Protein AF-A0A815Y6H0-F1 (afdb_monomer_lite)

Sequence (136 aa):
MSALEIPSQSFEVSDVDEPGFACTIKMYQQNSPAIITMPLIRGMAYATFEFVSATPRISTIHSMLTVNGRVSGNMTGKRFEIALNNNQTWLLYAIDSDITLNFNENQFVGIEPVTNVLHLAKKQAEASASAVLDAQ

pLDDT: mean 87.88, std 8.72, range [56.81, 96.5]

Radius of gyration: 15.12 Å; chains: 1; bounding box: 32×30×42 Å

Foldseek 3Di:
DDFPQQPDFPKDKADQDVVRQKIKIWGDDPPDQWIWIWIDGPPDQWTKIFIDQTKDKDFDPFKFCDWVNHRWAKDKDAWIWTATPVRWIKIKGWDPHIFIWTDDTGMTIGPGGDGTMMIMGIQDPDPCSVVVVVPD

Secondary structure (DSSP, 8-state):
-EETT--S--EEEE---TTSSEEEEEEE-TT-S-EEEEEEETT-SSEEEEEEEE-EEEE-SSPEEEETTBSSEEEEESEEEEEETTS-EEEEEESSS-EEEEEETTEEEESS-EEEEEEEEEPPSSTTHHHHHH--

Structure (mmCIF, N/CA/C/O backbone):
data_AF-A0A815Y6H0-F1
#
_entry.id   AF-A0A815Y6H0-F1
#
loop_
_atom_site.group_PDB
_atom_site.id
_atom_site.type_symbol
_atom_site.label_atom_id
_atom_site.label_alt_id
_atom_site.label_comp_id
_atom_site.label_asym_id
_atom_site.label_entity_id
_atom_site.label_seq_id
_atom_site.pdbx_PDB_ins_code
_atom_site.Cartn_x
_atom_site.Cartn_y
_atom_site.Cartn_z
_atom_site.occupancy
_atom_site.B_iso_or_equiv
_atom_site.auth_seq_id
_atom_site.auth_comp_id
_atom_site.auth_asym_id
_atom_site.auth_atom_id
_atom_site.pdbx_PDB_model_num
ATOM 1 N N . MET A 1 1 ? -3.855 3.588 -5.455 1.00 78.06 1 MET A N 1
ATOM 2 C CA . MET A 1 1 ? -2.688 3.951 -4.624 1.00 78.06 1 MET A CA 1
ATOM 3 C C . MET A 1 1 ? -1.770 4.817 -5.476 1.00 78.06 1 MET A C 1
ATOM 5 O O . MET A 1 1 ? -1.808 4.655 -6.689 1.00 78.06 1 MET A O 1
ATOM 9 N N . SER A 1 2 ? -1.037 5.764 -4.895 1.00 86.19 2 SER A N 1
ATOM 10 C CA . SER A 1 2 ? -0.108 6.644 -5.624 1.00 86.19 2 SER A CA 1
ATOM 11 C C . SER A 1 2 ? 1.256 6.685 -4.929 1.00 86.19 2 SER A C 1
ATOM 13 O O . SER A 1 2 ? 1.406 6.099 -3.859 1.00 86.19 2 SER A O 1
ATOM 15 N N . ALA A 1 3 ? 2.219 7.406 -5.503 1.00 86.00 3 ALA A N 1
ATOM 16 C CA . ALA A 1 3 ? 3.452 7.797 -4.820 1.00 86.00 3 ALA A CA 1
ATOM 17 C C . ALA A 1 3 ? 3.560 9.323 -4.730 1.00 86.00 3 ALA A C 1
ATOM 19 O O . ALA A 1 3 ? 2.995 10.024 -5.572 1.00 86.00 3 ALA A O 1
ATOM 20 N N . LEU A 1 4 ? 4.253 9.842 -3.711 1.00 87.31 4 LEU A N 1
ATOM 21 C CA . LEU A 1 4 ? 4.478 11.290 -3.567 1.00 87.31 4 LEU A CA 1
ATOM 22 C C . LEU A 1 4 ? 5.272 11.862 -4.745 1.00 87.31 4 LEU A C 1
ATOM 24 O O . LEU A 1 4 ? 4.999 12.964 -5.213 1.00 87.31 4 LEU A O 1
ATOM 28 N N . GLU A 1 5 ? 6.221 11.081 -5.244 1.00 87.12 5 GLU A N 1
ATOM 29 C CA . GLU A 1 5 ? 7.124 11.422 -6.334 1.00 87.12 5 GLU A CA 1
ATOM 30 C C . GLU A 1 5 ? 6.494 11.222 -7.716 1.00 87.12 5 GLU A C 1
ATOM 32 O O . GLU A 1 5 ? 7.196 11.365 -8.706 1.00 87.12 5 GLU A O 1
ATOM 37 N N . ILE A 1 6 ? 5.208 10.857 -7.803 1.00 82.62 6 ILE A N 1
ATOM 38 C CA . ILE A 1 6 ? 4.475 10.702 -9.068 1.00 82.62 6 ILE A CA 1
ATOM 39 C C . ILE A 1 6 ? 3.155 11.500 -8.976 1.00 82.62 6 ILE A C 1
ATOM 41 O O . ILE A 1 6 ? 2.072 10.920 -8.861 1.00 82.62 6 ILE A O 1
ATOM 45 N N . PRO A 1 7 ? 3.214 12.849 -8.991 1.00 68.56 7 PRO A N 1
ATOM 46 C CA . PRO A 1 7 ? 2.036 13.713 -8.911 1.00 68.56 7 PRO A CA 1
ATOM 47 C C . PRO A 1 7 ? 1.273 13.818 -10.245 1.00 68.56 7 PRO A C 1
ATOM 49 O O . PRO A 1 7 ? 0.108 14.210 -10.254 1.00 68.56 7 PRO A O 1
ATOM 52 N N . SER A 1 8 ? 1.921 13.481 -11.369 1.00 61.91 8 SER A N 1
ATOM 53 C CA . SER A 1 8 ? 1.373 13.511 -12.732 1.00 61.91 8 SER A CA 1
ATOM 54 C C . SER A 1 8 ? 1.355 12.096 -13.314 1.00 61.91 8 SER A C 1
ATOM 56 O O . SER A 1 8 ? 2.361 11.391 -13.262 1.00 61.91 8 SER A O 1
ATOM 58 N N . GLN A 1 9 ? 0.207 11.677 -13.853 1.00 63.50 9 GLN A N 1
ATOM 59 C CA . GLN A 1 9 ? -0.073 10.306 -14.293 1.00 63.50 9 GLN A CA 1
ATOM 60 C C . GLN A 1 9 ? 0.568 9.995 -15.653 1.00 63.50 9 GLN A C 1
ATOM 62 O O . GLN A 1 9 ? -0.130 9.770 -16.639 1.00 63.50 9 GLN A O 1
ATOM 67 N N . SER A 1 10 ? 1.899 9.977 -15.730 1.00 76.44 10 SER A N 1
ATOM 68 C CA . SER A 1 10 ? 2.538 9.227 -16.814 1.00 76.44 10 SER A CA 1
ATOM 69 C C . SER A 1 10 ? 2.394 7.745 -16.481 1.00 76.44 10 SER A C 1
ATOM 71 O O . SER A 1 10 ? 2.998 7.250 -15.527 1.00 76.44 10 SER A O 1
ATOM 73 N N . PHE A 1 11 ? 1.522 7.063 -17.219 1.00 84.81 11 PHE A N 1
ATOM 74 C CA . PHE A 1 11 ? 1.328 5.626 -17.105 1.00 84.81 11 PHE A CA 1
ATOM 75 C C . PHE A 1 11 ? 1.461 4.969 -18.474 1.00 84.81 11 PHE A C 1
ATOM 77 O O . PHE A 1 11 ? 1.057 5.529 -19.493 1.00 84.81 11 PHE A O 1
ATOM 84 N N . GLU A 1 12 ? 2.013 3.766 -18.476 1.00 90.25 12 GLU A N 1
ATOM 85 C CA . GLU A 1 12 ? 2.041 2.873 -19.626 1.00 90.25 12 GLU A CA 1
ATOM 86 C C . GLU A 1 12 ? 1.297 1.584 -19.273 1.00 90.25 12 GLU A C 1
ATOM 88 O O . GLU A 1 12 ? 1.281 1.154 -18.116 1.00 90.25 12 GLU A O 1
ATOM 93 N N . VAL A 1 13 ? 0.641 0.997 -20.271 1.00 90.25 13 VAL A N 1
ATOM 94 C CA . VAL A 1 13 ? 0.004 -0.317 -20.158 1.00 90.25 13 VAL A CA 1
ATOM 95 C C . VAL A 1 13 ? 0.822 -1.284 -21.003 1.00 90.25 13 VAL A C 1
ATOM 97 O O . VAL A 1 13 ? 1.007 -1.048 -22.197 1.00 90.25 13 VAL A O 1
ATOM 100 N N . SER A 1 14 ? 1.309 -2.353 -20.384 1.00 89.06 14 SER A N 1
ATOM 101 C CA . SER A 1 14 ? 2.073 -3.428 -21.016 1.00 89.06 14 SER A CA 1
ATOM 102 C C . SER A 1 14 ? 1.425 -4.786 -20.742 1.00 89.06 14 SER A C 1
ATOM 104 O O . SER A 1 14 ? 0.449 -4.884 -19.994 1.00 89.06 14 SER A O 1
ATOM 106 N N . ASP A 1 15 ? 1.965 -5.833 -21.372 1.00 85.00 15 ASP A N 1
ATOM 107 C CA . ASP A 1 15 ? 1.668 -7.241 -21.062 1.00 85.00 15 ASP A CA 1
ATOM 108 C C . ASP A 1 15 ? 0.169 -7.568 -21.029 1.00 85.00 15 ASP A C 1
ATOM 110 O O . ASP A 1 15 ? -0.330 -8.257 -20.139 1.00 85.00 15 ASP A O 1
ATOM 114 N N . VAL A 1 16 ? -0.567 -7.019 -21.998 1.00 87.00 16 VAL A N 1
ATOM 115 C CA . VAL A 1 16 ? -1.987 -7.320 -22.174 1.00 87.00 16 VAL A CA 1
ATOM 116 C C . VAL A 1 16 ? -2.103 -8.727 -22.751 1.00 87.00 16 VAL A C 1
ATOM 118 O O . VAL A 1 16 ? -1.717 -8.958 -23.896 1.00 87.00 16 VAL A O 1
ATOM 121 N N . ASP A 1 17 ? -2.631 -9.653 -21.955 1.00 84.25 17 ASP A N 1
ATOM 122 C CA . ASP A 1 17 ? -2.901 -11.022 -22.396 1.00 84.25 17 ASP A CA 1
ATOM 123 C C . ASP A 1 17 ? -4.067 -11.057 -23.397 1.00 84.25 17 ASP A C 1
ATOM 125 O O . ASP A 1 17 ? -4.952 -10.198 -23.380 1.00 84.25 17 ASP A O 1
ATOM 129 N N . GLU A 1 18 ? -4.099 -12.062 -24.264 1.00 67.00 18 GLU A N 1
ATOM 130 C CA . GLU A 1 18 ? -5.025 -12.172 -25.393 1.00 67.00 18 GLU A CA 1
ATOM 131 C C . GLU A 1 18 ? -6.206 -13.089 -25.032 1.00 67.00 18 GLU A C 1
ATOM 133 O O . GLU A 1 18 ? -6.301 -14.207 -25.537 1.00 67.00 18 GLU A O 1
ATOM 138 N N . PRO A 1 19 ? -7.026 -12.720 -24.020 1.00 74.69 19 PRO A N 1
ATOM 139 C CA . PRO A 1 19 ? -8.385 -12.159 -24.215 1.00 74.69 19 PRO A CA 1
ATOM 140 C C . PRO A 1 19 ? -8.678 -10.888 -23.374 1.00 74.69 19 PRO A C 1
ATOM 142 O O . PRO A 1 19 ? -9.837 -10.542 -23.117 1.00 74.69 19 PRO A O 1
ATOM 145 N N . GLY A 1 20 ? -7.649 -10.197 -22.882 1.00 73.69 20 GLY A N 1
ATOM 146 C CA . GLY A 1 20 ? -7.769 -9.041 -21.985 1.00 73.69 20 GLY A CA 1
ATOM 147 C C . GLY A 1 20 ? -8.142 -9.432 -20.552 1.00 73.69 20 GLY A C 1
ATOM 148 O O . GLY A 1 20 ? -8.914 -8.731 -19.881 1.00 73.69 20 GLY A O 1
ATOM 149 N N . PHE A 1 21 ? -7.664 -10.595 -20.100 1.00 81.06 21 PHE A N 1
ATOM 150 C CA . PHE A 1 21 ? -7.858 -11.072 -18.727 1.00 81.06 21 PHE A CA 1
ATOM 151 C C . PHE A 1 21 ? -6.809 -10.542 -17.752 1.00 81.06 21 PHE A C 1
ATOM 153 O O . PHE A 1 21 ? -7.110 -10.438 -16.559 1.00 81.06 21 PHE A O 1
ATOM 160 N N . ALA A 1 22 ? -5.638 -10.168 -18.265 1.00 88.06 22 ALA A N 1
ATOM 161 C CA . ALA A 1 22 ? -4.557 -9.567 -17.509 1.00 88.06 22 ALA A CA 1
ATOM 162 C C . ALA A 1 22 ? -3.931 -8.400 -18.283 1.00 88.06 22 ALA A C 1
ATOM 164 O O . ALA A 1 22 ? -3.889 -8.416 -19.514 1.00 88.06 22 ALA A O 1
ATOM 165 N N . CYS A 1 23 ? -3.459 -7.393 -17.559 1.00 91.38 23 CYS A N 1
ATOM 166 C CA . CYS A 1 23 ? -2.550 -6.374 -18.069 1.00 91.38 23 CYS A CA 1
ATOM 167 C C . CYS A 1 23 ? -1.660 -5.859 -16.941 1.00 91.38 23 CYS A C 1
ATOM 169 O O . CYS A 1 23 ? -2.013 -5.962 -15.766 1.00 91.38 23 CYS A O 1
ATOM 171 N N . THR A 1 24 ? -0.536 -5.251 -17.295 1.00 93.56 24 THR A N 1
ATOM 172 C CA . THR A 1 24 ? 0.344 -4.584 -16.339 1.00 93.56 24 THR A CA 1
ATOM 173 C C . THR A 1 24 ? 0.272 -3.083 -16.562 1.00 93.56 24 THR A C 1
ATOM 175 O O . THR A 1 24 ? 0.434 -2.597 -17.679 1.00 93.56 24 THR A O 1
ATOM 178 N N . ILE A 1 25 ? 0.015 -2.328 -15.497 1.00 93.00 25 ILE A N 1
ATOM 179 C CA . ILE A 1 25 ? 0.089 -0.866 -15.514 1.00 93.00 25 ILE A CA 1
ATOM 180 C C . ILE A 1 25 ? 1.372 -0.449 -14.816 1.00 93.00 25 ILE A C 1
ATOM 182 O O . ILE A 1 25 ? 1.601 -0.827 -13.669 1.00 93.00 25 ILE A O 1
ATOM 186 N N . LYS A 1 26 ? 2.177 0.381 -15.473 1.00 92.56 26 LYS A N 1
ATOM 187 C CA . LYS A 1 26 ? 3.372 0.970 -14.876 1.00 92.56 26 LYS A CA 1
ATOM 188 C C . LYS A 1 26 ? 3.243 2.483 -14.818 1.00 92.56 26 LYS A C 1
ATOM 190 O O . LYS A 1 26 ? 2.971 3.139 -15.818 1.00 92.56 26 LYS A O 1
ATOM 195 N N . MET A 1 27 ? 3.423 3.033 -13.624 1.00 91.94 27 MET A N 1
ATOM 196 C CA . MET A 1 27 ? 3.382 4.463 -13.335 1.00 91.94 27 MET A CA 1
ATOM 197 C C . MET A 1 27 ? 4.792 4.934 -12.995 1.00 91.94 27 MET A C 1
ATOM 199 O O . MET A 1 27 ? 5.483 4.295 -12.200 1.00 91.94 27 MET A O 1
ATOM 203 N N . TYR A 1 28 ? 5.225 6.039 -13.595 1.00 90.88 28 TYR A N 1
ATOM 204 C CA . TYR A 1 28 ? 6.571 6.583 -13.409 1.00 90.88 28 TYR A CA 1
ATOM 205 C C . TYR A 1 28 ? 6.590 8.092 -13.671 1.00 90.88 28 TYR A C 1
ATOM 207 O O . TYR A 1 28 ? 5.640 8.657 -14.208 1.00 90.88 28 TYR A O 1
ATOM 215 N N . GLN A 1 29 ? 7.691 8.760 -13.327 1.00 86.88 29 GLN A N 1
ATOM 216 C CA . GLN A 1 29 ? 7.943 10.148 -13.717 1.00 86.88 29 GLN A CA 1
ATOM 217 C C . GLN A 1 29 ? 9.349 10.266 -14.314 1.00 86.88 29 GLN A C 1
ATOM 219 O O . GLN A 1 29 ? 10.300 9.753 -13.740 1.00 86.88 29 GLN A O 1
ATOM 224 N N . GLN A 1 30 ? 9.502 10.971 -15.445 1.00 80.69 30 GLN A N 1
ATOM 225 C CA . GLN A 1 30 ? 10.769 11.029 -16.207 1.00 80.69 30 GLN A CA 1
ATOM 226 C C . GLN A 1 30 ? 12.000 11.473 -15.392 1.00 80.69 30 GLN A C 1
ATOM 228 O O . GLN A 1 30 ? 13.113 11.086 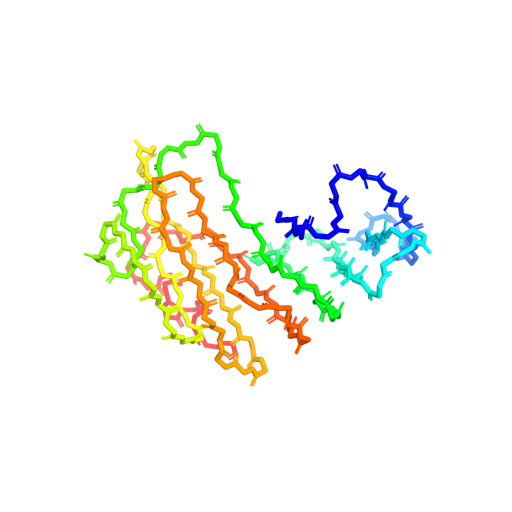-15.727 1.00 80.69 30 GLN A O 1
ATOM 233 N N . ASN A 1 31 ? 11.806 12.251 -14.323 1.00 84.19 31 ASN A N 1
ATOM 234 C CA . ASN A 1 31 ? 12.882 12.779 -13.475 1.00 84.19 31 ASN A CA 1
ATOM 235 C C . ASN A 1 31 ? 12.878 12.183 -12.058 1.00 84.19 31 ASN A C 1
ATOM 237 O O . ASN A 1 31 ? 13.409 12.797 -11.135 1.00 84.19 31 ASN A O 1
ATOM 241 N N . SER A 1 32 ? 12.241 11.029 -11.866 1.00 86.94 32 SER A N 1
ATOM 242 C CA . SER A 1 32 ? 12.165 10.350 -10.576 1.00 86.94 32 SER A CA 1
ATOM 243 C C . SER A 1 32 ? 12.571 8.885 -10.727 1.00 86.94 32 SER A C 1
ATOM 245 O O . SER A 1 32 ? 12.157 8.246 -11.695 1.00 86.94 32 SER A O 1
ATOM 247 N N . PRO A 1 33 ? 13.339 8.316 -9.780 1.00 89.50 33 PRO A N 1
ATOM 248 C CA . PRO A 1 33 ? 13.567 6.874 -9.735 1.00 89.50 33 PRO A CA 1
ATOM 249 C C . PRO A 1 33 ? 12.311 6.097 -9.305 1.00 89.50 33 PRO A C 1
ATOM 251 O O . PRO A 1 33 ? 12.307 4.872 -9.379 1.00 89.50 33 PRO A O 1
ATOM 254 N N . ALA A 1 34 ? 11.263 6.796 -8.851 1.00 92.12 34 ALA A N 1
ATOM 255 C CA . ALA A 1 34 ? 10.025 6.203 -8.378 1.00 92.12 34 ALA A CA 1
ATOM 256 C C . ALA A 1 34 ? 9.257 5.513 -9.511 1.00 92.12 34 ALA A C 1
ATOM 258 O O . ALA A 1 34 ? 8.843 6.149 -10.487 1.00 92.12 34 ALA A O 1
ATOM 259 N N . ILE A 1 35 ? 9.018 4.216 -9.339 1.00 92.94 35 ILE A N 1
ATOM 260 C CA . ILE A 1 35 ? 8.196 3.401 -10.233 1.00 92.94 35 ILE A CA 1
ATOM 261 C C . ILE A 1 35 ? 7.167 2.648 -9.392 1.00 92.94 35 ILE A C 1
ATOM 263 O O . ILE A 1 35 ? 7.475 2.166 -8.300 1.00 92.94 35 ILE A O 1
ATOM 267 N N . ILE A 1 36 ? 5.945 2.542 -9.914 1.00 94.44 36 ILE A N 1
ATOM 268 C CA . ILE A 1 36 ? 4.919 1.639 -9.392 1.00 94.44 36 ILE A CA 1
ATOM 269 C C . ILE A 1 36 ? 4.463 0.727 -10.524 1.00 94.44 36 ILE A C 1
ATOM 271 O O . ILE A 1 36 ? 3.964 1.218 -11.538 1.00 94.44 36 ILE A O 1
ATOM 275 N N . THR A 1 37 ? 4.569 -0.580 -10.324 1.00 95.12 37 THR A N 1
ATOM 276 C CA . THR A 1 37 ? 4.017 -1.590 -11.232 1.00 95.12 37 THR A CA 1
ATOM 277 C C . THR A 1 37 ? 2.781 -2.217 -10.596 1.00 95.12 37 THR A C 1
ATOM 279 O O . THR A 1 37 ? 2.771 -2.540 -9.413 1.00 95.12 37 THR A O 1
ATOM 282 N N . MET A 1 38 ? 1.706 -2.360 -11.363 1.00 94.38 38 MET A N 1
ATOM 283 C CA . MET A 1 38 ? 0.438 -2.919 -10.908 1.00 94.38 38 MET A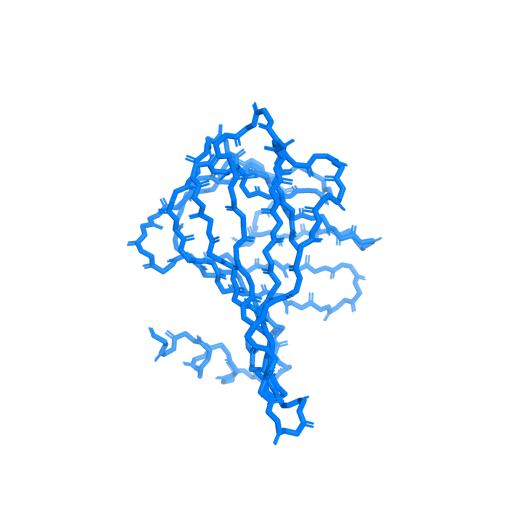 CA 1
ATOM 284 C C . MET A 1 38 ? -0.044 -3.958 -11.925 1.00 94.38 38 MET A C 1
ATOM 286 O O . MET A 1 38 ? -0.585 -3.572 -12.967 1.00 94.38 38 MET A O 1
ATOM 290 N N . PRO A 1 39 ? 0.121 -5.262 -11.647 1.00 93.25 39 PRO A N 1
ATOM 291 C CA . PRO A 1 39 ? -0.546 -6.291 -12.428 1.00 93.25 39 PRO A CA 1
ATOM 292 C C . PRO A 1 39 ? -2.046 -6.247 -12.116 1.00 93.25 39 PRO A C 1
ATOM 294 O O . PRO A 1 39 ? -2.451 -6.287 -10.957 1.00 93.25 39 PRO A O 1
ATOM 297 N N . LEU A 1 40 ? -2.886 -6.154 -13.141 1.00 91.31 40 LEU A N 1
ATOM 298 C CA . LEU A 1 40 ? -4.340 -6.210 -13.038 1.00 91.31 40 LEU A CA 1
ATOM 299 C C . LEU A 1 40 ? -4.836 -7.495 -13.678 1.00 91.31 40 LEU A C 1
ATOM 301 O O . LEU A 1 40 ? -4.636 -7.717 -14.868 1.00 91.31 40 LEU A O 1
ATOM 305 N N . ILE A 1 41 ? -5.523 -8.321 -12.892 1.00 91.19 41 ILE A N 1
ATOM 306 C CA . ILE A 1 41 ? -6.062 -9.607 -13.335 1.00 91.19 41 ILE A CA 1
ATOM 307 C C . ILE A 1 41 ? -7.536 -9.675 -12.941 1.00 91.19 41 ILE A C 1
ATOM 309 O O . ILE A 1 41 ? -7.917 -9.306 -11.824 1.00 91.19 41 ILE A O 1
ATOM 313 N N . ARG A 1 42 ? -8.398 -10.152 -13.846 1.00 85.94 42 ARG A N 1
ATOM 314 C CA . ARG A 1 42 ? -9.822 -10.328 -13.520 1.00 85.94 42 ARG A CA 1
ATOM 315 C C . ARG A 1 42 ? -9.996 -11.319 -12.366 1.00 85.94 42 ARG A C 1
ATOM 317 O O . ARG A 1 42 ? -9.491 -12.433 -12.417 1.00 85.94 42 ARG A O 1
ATOM 324 N N . GLY A 1 43 ? -10.770 -10.920 -11.356 1.00 86.88 43 GLY A N 1
ATOM 325 C CA . GLY A 1 43 ? -11.081 -11.756 -10.190 1.00 86.88 43 GLY A CA 1
ATOM 326 C C . GLY A 1 43 ? -10.062 -11.688 -9.049 1.00 86.88 43 GLY A C 1
ATOM 327 O O . GLY A 1 43 ? -10.180 -12.466 -8.107 1.00 86.88 43 GLY A O 1
ATOM 328 N N . MET A 1 44 ? -9.087 -10.773 -9.097 1.00 88.06 44 MET A N 1
ATOM 329 C CA . MET A 1 44 ? -8.114 -10.618 -8.013 1.00 88.06 44 MET A CA 1
ATOM 330 C C . MET A 1 44 ? -8.785 -10.253 -6.677 1.00 88.06 44 MET A C 1
ATOM 332 O O . MET A 1 44 ? -9.635 -9.363 -6.611 1.00 88.06 44 MET A O 1
ATOM 336 N N . ALA A 1 45 ? -8.387 -10.937 -5.603 1.00 88.31 45 ALA A N 1
ATOM 337 C CA . ALA A 1 45 ? -8.865 -10.654 -4.247 1.00 88.31 45 ALA A CA 1
ATOM 338 C C . ALA A 1 45 ? -8.167 -9.434 -3.613 1.00 88.31 45 ALA A C 1
ATOM 340 O O . ALA A 1 45 ? -8.730 -8.777 -2.736 1.00 88.31 45 ALA A O 1
ATOM 341 N N . TYR A 1 46 ? -6.967 -9.110 -4.099 1.00 91.00 46 TYR A N 1
ATOM 342 C CA . TYR A 1 46 ? -6.138 -7.984 -3.673 1.00 91.00 46 TYR A CA 1
ATOM 343 C C . TYR A 1 46 ? -5.753 -7.176 -4.896 1.00 91.00 46 TYR A C 1
ATOM 345 O O . TYR A 1 46 ? -5.526 -7.762 -5.946 1.00 91.00 46 TYR A O 1
ATOM 353 N N . ALA A 1 47 ? -5.617 -5.864 -4.740 1.00 92.62 47 ALA A N 1
ATOM 354 C CA . ALA A 1 47 ? -4.849 -5.032 -5.651 1.00 92.62 47 ALA A CA 1
ATOM 355 C C . ALA A 1 47 ? -3.364 -5.101 -5.258 1.00 92.62 47 ALA A C 1
ATOM 357 O O . ALA A 1 47 ? -3.032 -4.798 -4.110 1.00 92.62 47 ALA A O 1
ATOM 358 N N . THR A 1 48 ? -2.493 -5.484 -6.191 1.00 94.75 48 THR A N 1
ATOM 359 C CA . THR A 1 48 ? -1.042 -5.597 -5.974 1.00 94.75 48 THR A CA 1
ATOM 360 C C . THR A 1 48 ? -0.330 -4.378 -6.546 1.00 94.75 48 THR A C 1
ATOM 362 O O . THR A 1 48 ? -0.587 -3.986 -7.680 1.00 94.75 48 THR A O 1
ATOM 365 N N . PHE A 1 49 ? 0.568 -3.781 -5.767 1.00 95.12 49 PHE A N 1
ATOM 366 C CA . PHE A 1 49 ? 1.372 -2.630 -6.162 1.00 95.12 49 PHE A CA 1
ATOM 367 C C . PHE A 1 49 ? 2.834 -2.892 -5.816 1.00 95.12 49 PHE A C 1
ATOM 369 O O . PHE A 1 49 ? 3.187 -3.000 -4.647 1.00 95.12 49 PHE A O 1
ATOM 376 N N . GLU A 1 50 ? 3.694 -2.959 -6.817 1.00 96.19 50 GLU A N 1
ATOM 377 C CA . GLU A 1 50 ? 5.132 -3.126 -6.649 1.00 96.19 50 GLU A CA 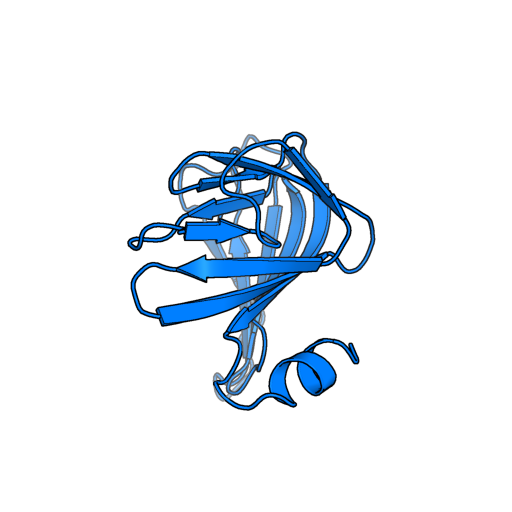1
ATOM 378 C C . GLU A 1 50 ? 5.787 -1.747 -6.702 1.00 96.19 50 GLU A C 1
ATOM 380 O O . GLU A 1 50 ? 5.774 -1.085 -7.740 1.00 96.19 50 GLU A O 1
ATOM 385 N N . PHE A 1 51 ? 6.321 -1.288 -5.573 1.00 95.00 51 PHE A N 1
ATOM 386 C CA . PHE A 1 51 ? 7.014 -0.008 -5.472 1.00 95.00 51 PHE A CA 1
ATOM 387 C C . PHE A 1 51 ? 8.513 -0.207 -5.671 1.00 95.00 51 PHE A C 1
ATOM 389 O O . PHE A 1 51 ? 9.097 -1.143 -5.126 1.00 95.00 51 PHE A O 1
ATOM 396 N N . VAL A 1 52 ? 9.145 0.718 -6.392 1.00 96.00 52 VAL A N 1
ATOM 397 C CA . VAL A 1 52 ? 10.602 0.843 -6.494 1.00 96.00 52 VAL A CA 1
ATOM 398 C C . VAL A 1 52 ? 10.974 2.291 -6.216 1.00 96.00 52 VAL A C 1
ATOM 400 O O . VAL A 1 52 ? 10.555 3.181 -6.955 1.00 96.00 52 VAL A O 1
ATOM 403 N N . SER A 1 53 ? 11.746 2.524 -5.149 1.00 94.88 53 SER A N 1
ATOM 404 C CA . SER A 1 53 ? 12.218 3.857 -4.736 1.00 94.88 53 SER A CA 1
ATOM 405 C C . SER A 1 53 ? 11.112 4.922 -4.693 1.00 94.88 53 SER A C 1
ATOM 407 O O . SER A 1 53 ? 11.317 6.057 -5.122 1.00 94.88 53 SER A O 1
ATOM 409 N N . ALA A 1 54 ? 9.934 4.553 -4.189 1.00 93.81 54 ALA A N 1
ATOM 410 C CA . ALA A 1 54 ? 8.731 5.378 -4.252 1.00 93.81 54 ALA A CA 1
ATOM 411 C C . ALA A 1 54 ? 8.031 5.440 -2.889 1.00 93.81 54 ALA A C 1
ATOM 413 O O . ALA A 1 54 ? 7.923 4.426 -2.201 1.00 93.81 54 ALA A O 1
ATOM 414 N N . THR A 1 55 ? 7.543 6.613 -2.485 1.00 94.56 55 THR A N 1
ATOM 415 C CA . THR A 1 55 ? 6.882 6.798 -1.185 1.00 94.56 55 THR A CA 1
ATOM 416 C C . THR A 1 55 ? 5.385 6.515 -1.311 1.00 94.56 55 THR A C 1
ATOM 418 O O . THR A 1 55 ? 4.673 7.318 -1.926 1.00 94.56 55 THR A O 1
ATOM 421 N N . PRO A 1 56 ? 4.861 5.411 -0.743 1.00 93.50 56 PRO A N 1
ATOM 422 C CA . PRO A 1 56 ? 3.484 4.994 -0.966 1.00 93.50 56 PRO A CA 1
ATOM 423 C C . PRO A 1 56 ? 2.504 5.987 -0.346 1.00 93.50 56 PRO A C 1
ATOM 425 O O . PRO A 1 56 ? 2.668 6.439 0.785 1.00 93.50 56 PRO A O 1
ATOM 428 N N . ARG A 1 57 ? 1.440 6.306 -1.076 1.00 92.56 57 ARG A N 1
ATOM 429 C CA . ARG A 1 57 ? 0.361 7.175 -0.614 1.00 92.56 57 ARG A CA 1
ATOM 430 C C . ARG A 1 57 ? -0.990 6.535 -0.887 1.00 92.56 57 ARG A C 1
ATOM 432 O O . ARG A 1 57 ? -1.351 6.208 -2.022 1.00 92.56 57 ARG A O 1
ATOM 439 N N . ILE A 1 58 ? -1.774 6.420 0.175 1.00 90.81 58 ILE A N 1
ATOM 440 C CA . ILE A 1 58 ? -3.162 5.985 0.143 1.00 90.81 58 ILE A CA 1
ATOM 441 C C . ILE A 1 58 ? -4.018 7.181 0.529 1.00 90.81 58 ILE A C 1
ATOM 443 O O . ILE A 1 58 ? -3.902 7.749 1.613 1.00 90.81 58 ILE A O 1
ATOM 447 N N . SER A 1 59 ? -4.894 7.561 -0.387 1.00 88.06 59 SER A N 1
ATOM 448 C CA . SER A 1 59 ? -5.927 8.559 -0.159 1.00 88.06 59 SER A CA 1
ATOM 449 C C . SER A 1 59 ? -7.246 7.990 -0.636 1.00 88.06 59 SER A C 1
ATOM 451 O O . SER A 1 59 ? -7.288 7.318 -1.670 1.00 88.06 59 SER A O 1
ATOM 453 N N . THR A 1 60 ? -8.318 8.288 0.082 1.00 87.38 60 THR A N 1
ATOM 454 C CA . THR A 1 60 ? -9.666 7.877 -0.309 1.00 87.38 60 THR A CA 1
ATOM 455 C C . THR A 1 60 ? -10.589 9.092 -0.307 1.00 87.38 60 THR A C 1
ATOM 457 O O . THR A 1 60 ? -10.297 10.095 0.341 1.00 87.38 60 THR A O 1
ATOM 460 N N . ILE A 1 61 ? -11.701 9.013 -1.040 1.00 87.50 61 ILE A N 1
ATOM 461 C CA . ILE A 1 61 ? -12.751 10.047 -1.001 1.00 87.50 61 ILE A CA 1
ATOM 462 C C . ILE A 1 61 ? -13.540 10.026 0.319 1.00 87.50 61 ILE A C 1
ATOM 464 O O . ILE A 1 61 ? -14.260 10.969 0.631 1.00 87.50 61 ILE A O 1
ATOM 468 N N . HIS A 1 62 ? -13.421 8.937 1.077 1.00 89.25 62 HIS A N 1
ATOM 469 C CA . HIS A 1 62 ? -14.061 8.728 2.366 1.00 89.25 62 HIS A CA 1
ATOM 470 C C . HIS A 1 62 ? -13.082 9.052 3.503 1.00 89.25 62 HIS A C 1
ATOM 472 O O . HIS A 1 62 ? -11.862 8.969 3.341 1.00 89.25 62 HIS A O 1
ATOM 478 N N . SER A 1 63 ? -13.605 9.417 4.672 1.00 88.69 63 SER A N 1
ATOM 479 C CA . SER A 1 63 ? -12.753 9.651 5.841 1.00 88.69 63 SER A CA 1
ATOM 480 C C . SER A 1 63 ? -12.260 8.325 6.404 1.00 88.69 63 SER A C 1
ATOM 482 O O . SER A 1 63 ? -13.055 7.404 6.614 1.00 88.69 63 SER A O 1
ATOM 484 N N . MET A 1 64 ? -10.957 8.245 6.664 1.00 89.12 64 MET A N 1
ATOM 485 C CA . MET A 1 64 ? -10.366 7.156 7.434 1.00 89.12 64 MET A CA 1
ATOM 486 C C . MET A 1 64 ? -10.629 7.426 8.916 1.00 89.12 64 MET A C 1
ATOM 488 O O . MET A 1 64 ? -10.261 8.472 9.436 1.00 89.12 64 MET A O 1
ATOM 492 N N . LEU A 1 65 ? -11.322 6.506 9.581 1.00 90.94 65 LEU A N 1
ATOM 493 C CA . LEU A 1 65 ? -11.675 6.620 10.994 1.00 90.94 65 LEU A CA 1
ATOM 494 C C . LEU A 1 65 ? -10.552 6.093 11.879 1.00 90.94 65 LEU A C 1
ATOM 496 O O . LEU A 1 65 ? -10.133 6.758 12.824 1.00 90.94 65 LEU A O 1
ATOM 500 N N . THR A 1 66 ? -10.075 4.886 11.577 1.00 89.94 66 THR A N 1
ATOM 501 C CA . THR A 1 66 ? -8.990 4.252 12.320 1.00 89.94 66 THR A CA 1
ATOM 502 C C . THR A 1 66 ? -8.086 3.450 11.396 1.00 89.94 66 THR A C 1
ATOM 504 O O . THR A 1 66 ? -8.535 2.873 10.405 1.00 89.94 66 THR A O 1
ATOM 507 N N . VAL A 1 67 ? -6.806 3.391 11.755 1.00 89.88 67 VAL A N 1
ATOM 508 C CA . VAL A 1 67 ? -5.838 2.442 11.208 1.00 89.88 67 VAL A CA 1
ATOM 509 C C . VAL A 1 67 ? -5.265 1.643 12.373 1.00 89.88 67 VAL A C 1
ATOM 511 O O . VAL A 1 67 ? -4.732 2.226 13.316 1.00 89.88 67 VAL A O 1
ATOM 514 N N . ASN A 1 68 ? -5.436 0.317 12.368 1.00 90.94 68 ASN A N 1
ATOM 515 C CA . ASN A 1 68 ? -5.068 -0.565 13.487 1.00 90.94 68 ASN A CA 1
ATOM 516 C C . ASN A 1 68 ? -5.603 -0.068 14.853 1.00 90.94 68 ASN A C 1
ATOM 518 O O . ASN A 1 68 ? -4.914 -0.129 15.871 1.00 90.94 68 ASN A O 1
ATOM 522 N N . GLY A 1 69 ? -6.823 0.484 14.869 1.00 88.25 69 GLY A N 1
ATOM 523 C CA . GLY A 1 69 ? -7.462 1.032 16.074 1.00 88.25 69 GLY A CA 1
ATOM 524 C C . GLY A 1 69 ? -6.953 2.408 16.530 1.00 88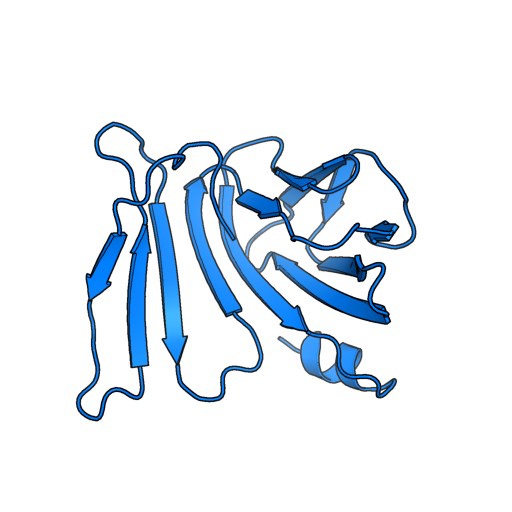.25 69 GLY A C 1
ATOM 525 O O . GLY A 1 69 ? -7.426 2.918 17.542 1.00 88.25 69 GLY A O 1
ATOM 526 N N . ARG A 1 70 ? -6.021 3.036 15.802 1.00 88.38 70 ARG A N 1
ATOM 527 C CA . ARG A 1 70 ? -5.504 4.384 16.091 1.00 88.38 70 ARG A CA 1
ATOM 528 C C . ARG A 1 70 ? -6.088 5.422 15.133 1.00 88.38 70 ARG A C 1
ATOM 530 O O . ARG A 1 70 ? -6.381 5.100 13.988 1.00 88.38 70 ARG A O 1
ATOM 537 N N . VAL A 1 71 ? -6.213 6.669 15.591 1.00 87.31 71 VAL A N 1
ATOM 538 C CA . VAL A 1 71 ? -6.822 7.782 14.828 1.00 87.31 71 VAL A CA 1
ATOM 539 C C . VAL A 1 71 ? -5.810 8.696 14.123 1.00 87.31 71 VAL A C 1
ATOM 541 O O . VAL A 1 71 ? -6.198 9.483 13.269 1.00 87.31 71 VAL A O 1
ATOM 544 N N . SER A 1 72 ? -4.523 8.617 14.475 1.00 90.62 72 SER A N 1
ATOM 545 C CA . SER A 1 72 ? -3.440 9.372 13.830 1.00 90.62 72 SER A CA 1
ATOM 546 C C . SER A 1 72 ? -2.059 8.843 14.239 1.00 90.62 72 SER A C 1
ATOM 548 O O . SER A 1 72 ? -1.936 8.000 15.137 1.00 90.62 72 SER A O 1
ATOM 550 N N . GLY A 1 73 ? -1.015 9.357 13.584 1.00 91.44 73 GLY A N 1
ATOM 551 C CA . GLY A 1 73 ? 0.386 9.156 13.954 1.00 91.44 73 GLY A CA 1
ATOM 552 C C . GLY A 1 73 ? 1.131 8.157 13.072 1.00 91.44 73 GLY A C 1
ATOM 553 O O . GLY A 1 73 ? 0.602 7.646 12.085 1.00 91.44 73 GLY A O 1
ATOM 554 N N . ASN A 1 74 ? 2.386 7.891 13.433 1.00 93.81 74 ASN A N 1
ATOM 555 C CA . ASN A 1 74 ? 3.241 6.956 12.704 1.00 93.81 74 ASN A CA 1
ATOM 556 C C . ASN A 1 74 ? 2.950 5.516 13.127 1.00 93.81 74 ASN A C 1
ATOM 558 O O . ASN A 1 74 ? 2.820 5.207 14.317 1.00 93.81 74 ASN A O 1
ATOM 562 N N . MET A 1 75 ? 2.873 4.632 12.141 1.00 93.19 75 MET A N 1
ATOM 563 C CA . MET A 1 75 ? 2.655 3.206 12.330 1.00 93.19 75 MET A CA 1
ATOM 564 C C . MET A 1 75 ? 3.656 2.440 11.483 1.00 93.19 75 MET A C 1
ATOM 566 O O . MET A 1 75 ? 3.735 2.655 10.276 1.00 93.19 75 MET A O 1
ATOM 570 N N . THR A 1 76 ? 4.397 1.545 12.126 1.00 95.69 76 THR A N 1
ATOM 571 C CA . THR A 1 76 ? 5.358 0.659 11.471 1.00 95.69 76 THR A CA 1
ATOM 572 C C . THR A 1 76 ? 4.843 -0.766 11.541 1.00 95.69 76 THR A C 1
ATOM 574 O O . THR A 1 76 ? 4.372 -1.201 12.595 1.00 95.69 76 THR A O 1
ATOM 577 N N . GLY A 1 77 ? 4.915 -1.479 10.425 1.00 94.69 77 GLY A N 1
ATOM 578 C CA . GLY A 1 77 ? 4.590 -2.896 10.372 1.00 94.69 77 GLY A CA 1
ATOM 579 C C . GLY A 1 77 ? 4.315 -3.383 8.958 1.00 94.69 77 GLY A C 1
ATOM 580 O O . GLY A 1 77 ? 4.509 -2.661 7.979 1.00 94.69 77 GLY A O 1
ATOM 581 N N . LYS A 1 78 ? 3.830 -4.624 8.873 1.00 94.94 78 LYS A N 1
ATOM 582 C CA . LYS A 1 78 ? 3.466 -5.288 7.613 1.00 94.94 78 LYS A CA 1
ATOM 583 C C . LYS A 1 78 ? 1.974 -5.361 7.338 1.00 94.94 78 LYS A C 1
ATOM 585 O O . LYS A 1 78 ? 1.595 -5.721 6.236 1.00 94.94 78 LYS A O 1
ATOM 590 N N . ARG A 1 79 ? 1.120 -5.057 8.318 1.00 94.19 79 ARG A N 1
ATOM 591 C CA . ARG A 1 79 ? -0.337 -5.190 8.200 1.00 94.19 79 ARG A CA 1
ATOM 592 C C . ARG A 1 79 ? -1.034 -3.980 8.798 1.00 94.19 79 ARG A C 1
ATOM 594 O O . ARG A 1 79 ? -0.823 -3.644 9.966 1.00 94.19 79 ARG A O 1
ATOM 601 N N . PHE A 1 80 ? -1.912 -3.369 8.015 1.00 93.81 80 PHE A N 1
ATOM 602 C CA . PHE A 1 80 ? -2.689 -2.208 8.425 1.00 93.81 80 PHE A CA 1
ATOM 603 C C . PHE A 1 80 ? -4.162 -2.421 8.092 1.00 93.81 80 PHE A C 1
ATOM 605 O O . PHE A 1 80 ? -4.533 -2.589 6.933 1.00 93.81 80 PHE A O 1
ATOM 612 N N . GLU A 1 81 ? -5.006 -2.411 9.119 1.00 93.94 81 GLU A N 1
ATOM 613 C CA . GLU A 1 81 ? -6.458 -2.463 8.993 1.00 93.94 81 GLU A CA 1
ATOM 614 C C . GLU A 1 81 ? -7.024 -1.044 9.020 1.00 93.94 81 GLU A C 1
ATOM 616 O O . GLU A 1 81 ? -6.926 -0.359 10.034 1.00 93.94 81 GLU A O 1
ATOM 621 N N . ILE A 1 82 ? -7.598 -0.609 7.901 1.00 92.38 82 ILE A N 1
ATOM 622 C CA . ILE A 1 82 ? -8.078 0.749 7.647 1.00 92.38 82 ILE A CA 1
ATOM 623 C C . ILE A 1 82 ? -9.609 0.736 7.673 1.00 92.38 82 ILE A C 1
ATOM 625 O O . ILE A 1 82 ? -10.238 0.162 6.783 1.00 92.38 82 ILE A O 1
ATOM 629 N N . ALA A 1 83 ? -10.222 1.379 8.663 1.00 92.94 83 ALA A N 1
ATOM 630 C CA . ALA A 1 83 ? -11.671 1.539 8.755 1.00 92.94 83 ALA A CA 1
ATOM 631 C C . ALA A 1 83 ? -12.107 2.893 8.179 1.00 92.94 83 ALA A C 1
ATOM 633 O O . ALA A 1 83 ? -11.574 3.936 8.555 1.00 92.94 83 ALA A O 1
ATOM 634 N N . LEU A 1 84 ? -13.094 2.884 7.283 1.00 92.19 84 LEU A N 1
ATOM 635 C CA . LEU A 1 84 ? -13.633 4.074 6.621 1.00 92.19 84 LEU A CA 1
ATOM 636 C C . LEU A 1 84 ? -15.016 4.454 7.170 1.00 92.19 84 LEU A C 1
ATOM 638 O O . LEU A 1 84 ? -15.761 3.611 7.669 1.00 92.19 84 LEU A O 1
ATOM 642 N N . ASN A 1 85 ? -15.406 5.720 7.001 1.00 91.94 85 ASN A N 1
ATOM 643 C CA . ASN A 1 85 ? -16.705 6.246 7.445 1.00 91.94 85 ASN A CA 1
ATOM 644 C C . ASN A 1 85 ? -17.927 5.757 6.639 1.00 91.94 85 ASN A C 1
ATOM 646 O O . ASN A 1 85 ? -19.054 6.140 6.940 1.00 91.94 85 ASN A O 1
ATOM 650 N N . ASN A 1 86 ? -17.717 4.910 5.631 1.00 90.62 86 ASN A N 1
ATOM 651 C CA . ASN A 1 86 ? -18.758 4.250 4.841 1.00 90.62 86 ASN A CA 1
ATOM 652 C C . ASN A 1 86 ? -18.968 2.776 5.255 1.00 90.62 86 ASN A C 1
ATOM 654 O O . ASN A 1 86 ? -19.481 1.983 4.465 1.00 90.62 86 ASN A O 1
ATOM 658 N N . ASN A 1 87 ? -18.536 2.403 6.467 1.00 89.75 87 ASN A N 1
ATOM 659 C CA . ASN A 1 87 ? -18.572 1.043 7.020 1.00 89.75 87 ASN A CA 1
ATOM 660 C C . ASN A 1 87 ? -17.745 0.008 6.236 1.00 89.75 87 ASN A C 1
ATOM 662 O O . ASN A 1 87 ? -17.980 -1.194 6.358 1.00 89.75 87 ASN A O 1
ATOM 666 N N . GLN A 1 88 ? -16.779 0.446 5.426 1.00 91.38 88 GLN A N 1
ATOM 667 C CA . GLN A 1 88 ? -15.829 -0.457 4.781 1.00 91.38 88 GLN A CA 1
ATOM 668 C C . GLN A 1 88 ? -14.541 -0.554 5.588 1.00 91.38 88 GLN A C 1
ATOM 670 O O . GLN A 1 88 ? -14.035 0.442 6.107 1.00 91.38 88 GLN A O 1
ATOM 675 N N . THR A 1 89 ? -13.974 -1.753 5.606 1.00 92.50 89 THR A N 1
ATOM 676 C CA . THR A 1 89 ? -12.641 -2.000 6.144 1.00 92.50 89 THR A CA 1
ATOM 677 C C . THR A 1 89 ? -11.746 -2.517 5.030 1.00 92.50 89 THR A C 1
ATOM 679 O O . THR A 1 89 ? -12.145 -3.376 4.243 1.00 92.50 89 THR A O 1
ATOM 682 N N . TRP A 1 90 ? -10.537 -1.981 4.957 1.00 93.06 90 TRP A N 1
ATOM 683 C CA . TRP A 1 90 ? -9.513 -2.367 3.999 1.00 93.06 90 TRP A CA 1
ATOM 684 C C . TRP A 1 90 ? -8.290 -2.893 4.743 1.00 93.06 90 TRP A C 1
ATOM 686 O O . TRP A 1 90 ? -7.985 -2.438 5.842 1.00 93.06 90 TRP A O 1
ATOM 696 N N . LEU A 1 91 ? -7.607 -3.863 4.153 1.00 94.00 91 LEU A N 1
ATOM 697 C CA . LEU A 1 91 ? -6.391 -4.466 4.677 1.00 94.00 91 LEU A CA 1
ATOM 698 C C . LEU A 1 91 ? -5.258 -4.147 3.711 1.00 94.00 91 LEU A C 1
ATOM 700 O O . LEU A 1 91 ? -5.348 -4.464 2.526 1.00 94.00 91 LEU A O 1
ATOM 704 N N . LEU A 1 92 ? -4.226 -3.489 4.224 1.00 94.69 92 LEU A N 1
ATOM 705 C CA . LEU A 1 92 ? -2.976 -3.236 3.524 1.00 94.69 92 LEU A CA 1
ATOM 706 C C . LEU A 1 92 ? -1.904 -4.168 4.081 1.00 94.69 92 LEU A C 1
ATOM 708 O O . LEU A 1 92 ? -1.690 -4.195 5.295 1.00 94.69 92 LEU A O 1
ATOM 712 N N . TYR A 1 93 ? -1.204 -4.856 3.190 1.00 95.44 93 TYR A N 1
ATOM 713 C CA . TYR A 1 93 ? -0.081 -5.723 3.509 1.00 95.44 93 TYR A CA 1
ATOM 714 C C . TYR A 1 93 ? 1.182 -5.219 2.826 1.00 95.44 93 TYR A C 1
ATOM 716 O O . TYR A 1 93 ? 1.138 -4.903 1.641 1.00 95.44 93 TYR A O 1
ATOM 724 N N . ALA A 1 94 ? 2.291 -5.171 3.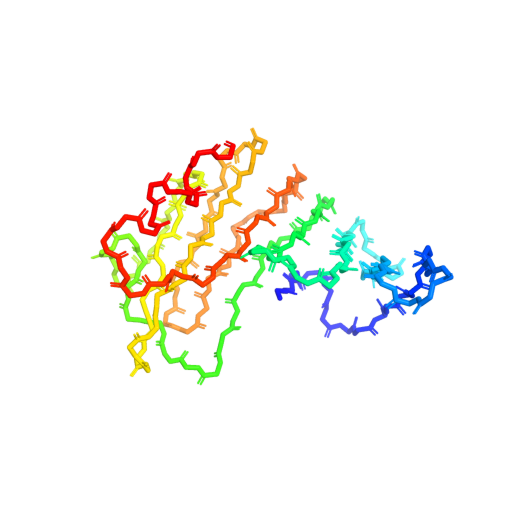558 1.00 95.69 94 ALA A N 1
ATOM 725 C CA . ALA A 1 94 ? 3.629 -5.011 3.007 1.00 95.69 94 ALA A CA 1
ATOM 726 C C . ALA A 1 94 ? 4.329 -6.370 3.054 1.00 95.69 94 ALA A C 1
ATOM 728 O O . ALA A 1 94 ? 4.498 -6.945 4.132 1.00 95.69 94 ALA A O 1
ATOM 729 N N . ILE A 1 95 ? 4.672 -6.904 1.886 1.00 94.75 95 ILE A N 1
ATOM 730 C CA . ILE A 1 95 ? 5.089 -8.300 1.747 1.00 94.75 95 ILE A CA 1
ATOM 731 C C . ILE A 1 95 ? 6.550 -8.464 2.173 1.00 94.75 95 ILE A C 1
ATOM 733 O O . ILE A 1 95 ? 6.866 -9.244 3.079 1.00 94.75 95 ILE A O 1
ATOM 737 N N . ASP A 1 96 ? 7.440 -7.657 1.601 1.00 93.50 96 ASP A N 1
ATOM 738 C CA . ASP A 1 96 ? 8.879 -7.882 1.719 1.00 93.50 96 ASP A CA 1
ATOM 739 C C . ASP A 1 96 ? 9.398 -7.439 3.094 1.00 93.50 96 ASP A C 1
ATOM 741 O O . ASP A 1 96 ? 9.962 -8.222 3.866 1.00 93.50 96 ASP A O 1
ATOM 745 N N . SER A 1 97 ? 9.133 -6.188 3.464 1.00 93.69 97 SER A N 1
ATOM 746 C CA . SER A 1 97 ? 9.621 -5.561 4.697 1.00 93.69 97 SER A CA 1
ATOM 747 C C . SER A 1 97 ? 8.561 -4.709 5.393 1.00 93.69 97 SER A C 1
ATOM 749 O O . SER A 1 97 ? 7.527 -4.367 4.816 1.00 93.69 97 SER A O 1
ATOM 751 N N . ASP A 1 98 ? 8.804 -4.399 6.666 1.00 95.38 98 ASP A N 1
ATOM 752 C CA . ASP A 1 98 ? 7.992 -3.448 7.417 1.00 95.38 98 ASP A CA 1
ATOM 753 C C . ASP A 1 98 ? 8.094 -2.066 6.772 1.00 95.38 98 ASP A C 1
ATOM 755 O O . ASP A 1 98 ? 9.180 -1.605 6.420 1.00 95.38 98 ASP A O 1
ATOM 759 N N . ILE A 1 99 ? 6.960 -1.381 6.666 1.00 95.38 99 ILE A N 1
ATOM 760 C CA . ILE A 1 99 ? 6.901 0.000 6.191 1.00 95.38 99 ILE A CA 1
ATOM 761 C C . ILE A 1 99 ? 6.423 0.903 7.316 1.00 95.38 99 ILE A C 1
ATOM 763 O O . ILE A 1 99 ? 5.629 0.489 8.162 1.00 95.38 99 ILE A O 1
ATOM 767 N N . THR A 1 100 ? 6.897 2.148 7.320 1.00 95.81 100 THR A N 1
ATOM 768 C CA . THR A 1 100 ? 6.399 3.167 8.244 1.00 95.81 100 THR A CA 1
ATOM 769 C C . THR A 1 100 ? 5.524 4.153 7.494 1.00 95.81 100 THR A C 1
ATOM 771 O O . THR A 1 100 ? 5.953 4.789 6.531 1.00 95.81 100 THR A O 1
ATOM 774 N N . LEU A 1 101 ? 4.285 4.275 7.954 1.00 93.38 101 LEU A N 1
ATOM 775 C CA . LEU A 1 101 ? 3.262 5.111 7.355 1.00 93.38 101 LEU A CA 1
ATOM 776 C C . LEU A 1 101 ? 2.754 6.113 8.398 1.00 93.38 101 LEU A C 1
ATOM 778 O O . LEU A 1 101 ? 2.463 5.757 9.542 1.00 93.38 101 LEU A O 1
ATOM 782 N N . ASN A 1 102 ? 2.653 7.376 8.007 1.00 94.19 102 ASN A N 1
ATOM 783 C CA . ASN A 1 102 ? 2.020 8.436 8.768 1.00 94.19 102 ASN A CA 1
ATOM 784 C C . ASN A 1 102 ? 0.528 8.487 8.422 1.00 94.19 102 ASN A C 1
ATOM 786 O O . ASN A 1 102 ? 0.154 8.687 7.264 1.00 94.19 102 ASN A O 1
ATOM 790 N N . PHE A 1 103 ? -0.319 8.293 9.432 1.00 90.75 103 PHE A N 1
ATOM 791 C CA . PHE A 1 103 ? -1.759 8.479 9.324 1.00 90.75 103 PHE A CA 1
ATOM 792 C C . PHE A 1 103 ? -2.137 9.889 9.767 1.00 90.75 103 PHE A C 1
ATOM 794 O O . PHE A 1 103 ? -1.975 10.247 10.939 1.00 90.75 103 PHE A O 1
ATOM 801 N N . ASN A 1 104 ? -2.652 10.673 8.823 1.00 84.50 104 ASN A N 1
ATOM 802 C CA . ASN A 1 104 ? -3.119 12.027 9.062 1.00 84.50 104 ASN A CA 1
ATOM 803 C C . ASN A 1 104 ? -4.457 12.262 8.348 1.00 84.50 104 ASN A C 1
ATOM 805 O O . ASN A 1 104 ? -4.509 12.295 7.116 1.00 84.50 104 ASN A O 1
ATOM 809 N N . GLU A 1 105 ? -5.523 12.415 9.137 1.00 76.44 105 GLU A N 1
ATOM 810 C CA . GLU A 1 105 ? -6.900 12.673 8.696 1.00 76.44 105 GLU A CA 1
ATOM 811 C C . GLU A 1 105 ? -7.395 11.689 7.618 1.00 76.44 105 GLU A C 1
ATOM 813 O O . GLU A 1 105 ? -7.892 10.607 7.918 1.00 76.44 105 GLU A O 1
ATOM 818 N N . ASN A 1 106 ? -7.243 12.060 6.344 1.00 81.50 106 ASN A N 1
ATOM 819 C CA . ASN A 1 106 ? -7.746 11.330 5.183 1.00 81.50 106 ASN A CA 1
ATOM 820 C C . ASN A 1 106 ? -6.628 10.740 4.310 1.00 81.50 106 ASN A C 1
ATOM 822 O O . ASN A 1 106 ? -6.891 10.279 3.193 1.00 81.50 106 ASN A O 1
ATOM 826 N N . GLN A 1 107 ? -5.381 10.753 4.785 1.00 85.62 107 GLN A N 1
ATOM 827 C CA . GLN A 1 107 ? -4.245 10.198 4.058 1.00 85.62 107 GLN A CA 1
ATOM 828 C C . GLN A 1 107 ? -3.398 9.285 4.933 1.00 85.62 107 GLN A C 1
ATOM 830 O O . GLN A 1 107 ? -3.205 9.514 6.125 1.00 85.62 107 GLN A O 1
ATOM 835 N N . PHE A 1 108 ? -2.881 8.247 4.291 1.00 88.81 108 PHE A N 1
ATOM 836 C CA . PHE A 1 108 ? -1.921 7.332 4.870 1.00 88.81 108 PHE A CA 1
ATOM 837 C C . PHE A 1 108 ? -0.713 7.298 3.942 1.00 88.81 108 PHE A C 1
ATOM 839 O O . PHE A 1 108 ? -0.820 6.869 2.790 1.00 88.81 108 PHE A O 1
ATOM 846 N N . VAL A 1 109 ? 0.395 7.877 4.398 1.00 92.81 109 VAL A N 1
ATOM 847 C CA . VAL A 1 109 ? 1.536 8.244 3.547 1.00 92.81 109 VAL A CA 1
ATOM 848 C C . VAL A 1 109 ? 2.815 7.667 4.128 1.00 92.81 109 VAL A C 1
ATOM 850 O O . VAL A 1 109 ? 3.036 7.766 5.330 1.00 92.81 109 VAL A O 1
ATOM 853 N N . GLY A 1 110 ? 3.664 7.078 3.293 1.00 92.94 110 GLY A N 1
ATOM 854 C CA . GLY A 1 110 ? 5.003 6.665 3.691 1.00 92.94 110 GLY A CA 1
ATOM 855 C C . GLY A 1 110 ? 5.827 7.846 4.178 1.00 92.94 110 GLY A C 1
ATOM 856 O O . GLY A 1 110 ? 5.700 8.958 3.672 1.00 92.94 110 GLY A O 1
ATOM 857 N N . ILE A 1 111 ? 6.657 7.605 5.187 1.00 94.12 111 ILE A N 1
ATOM 858 C CA . ILE A 1 111 ? 7.606 8.624 5.654 1.00 94.12 111 ILE A CA 1
ATOM 859 C C . ILE A 1 111 ? 8.893 8.641 4.820 1.00 94.12 111 ILE A C 1
ATOM 861 O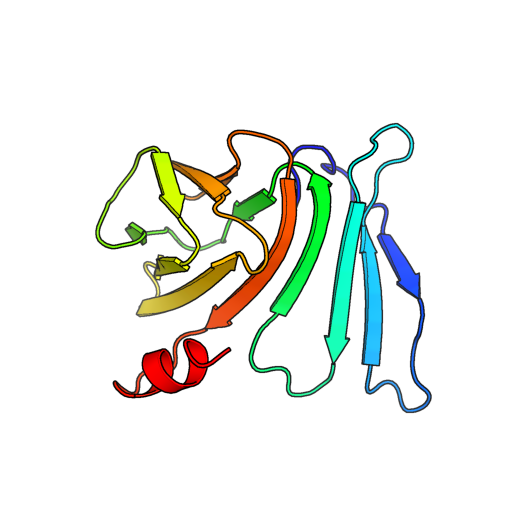 O . ILE A 1 111 ? 9.607 9.638 4.834 1.00 94.12 111 ILE A O 1
ATOM 865 N N . GLU A 1 112 ? 9.169 7.556 4.091 1.00 93.38 112 GLU A N 1
ATOM 866 C CA . GLU A 1 112 ? 10.353 7.368 3.251 1.00 93.38 112 GLU A CA 1
ATOM 867 C C . GLU A 1 112 ? 9.996 6.560 1.985 1.00 93.38 112 GLU A C 1
ATOM 869 O O . GLU A 1 112 ? 9.012 5.804 2.005 1.00 93.38 112 GLU A O 1
ATOM 874 N N . PRO A 1 113 ? 10.785 6.679 0.897 1.00 94.12 113 PRO A N 1
ATOM 875 C CA . PRO A 1 113 ? 10.631 5.843 -0.287 1.00 94.12 113 PRO A CA 1
ATOM 876 C C . PRO A 1 113 ? 10.887 4.367 0.024 1.00 94.12 113 PRO A C 1
ATOM 878 O O . PRO A 1 113 ? 11.830 4.030 0.739 1.00 94.12 113 PRO A O 1
ATOM 881 N N . VAL A 1 114 ? 10.087 3.475 -0.563 1.00 95.31 114 VAL A N 1
ATOM 882 C CA . VAL A 1 114 ? 10.205 2.025 -0.358 1.00 95.31 114 VAL A CA 1
ATOM 883 C C . VAL A 1 114 ? 10.445 1.289 -1.673 1.00 95.31 114 VAL A C 1
ATOM 885 O O . VAL A 1 114 ? 10.022 1.734 -2.743 1.00 95.31 114 VAL A O 1
ATOM 888 N N . THR A 1 115 ? 11.097 0.133 -1.565 1.00 96.50 115 THR A N 1
ATOM 889 C CA . THR A 1 115 ? 11.096 -0.913 -2.592 1.00 96.50 115 THR A CA 1
ATOM 890 C C . THR A 1 115 ? 10.457 -2.147 -1.970 1.00 96.50 115 THR A C 1
ATOM 892 O O . THR A 1 115 ? 11.086 -2.802 -1.140 1.00 96.50 115 THR A O 1
ATOM 895 N N . ASN A 1 116 ? 9.175 -2.366 -2.256 1.00 95.50 116 ASN A N 1
ATOM 896 C CA . ASN A 1 116 ? 8.346 -3.368 -1.581 1.00 95.50 116 ASN A CA 1
ATOM 897 C C . ASN A 1 116 ? 7.079 -3.650 -2.402 1.00 95.50 116 ASN A C 1
ATOM 899 O O . ASN A 1 116 ? 6.574 -2.757 -3.091 1.00 95.50 116 ASN A O 1
ATOM 903 N N . VAL A 1 117 ? 6.529 -4.854 -2.280 1.00 96.31 117 VAL A N 1
ATOM 904 C CA . VAL A 1 117 ? 5.198 -5.194 -2.791 1.00 96.31 117 VAL A CA 1
ATOM 905 C C . VAL A 1 117 ? 4.128 -4.910 -1.738 1.00 96.31 117 VAL A C 1
ATOM 907 O O . VAL A 1 117 ? 4.181 -5.408 -0.612 1.00 96.31 117 VAL A O 1
ATOM 910 N N . LEU A 1 118 ? 3.122 -4.118 -2.111 1.00 96.00 118 LEU A N 1
ATOM 911 C CA . LEU A 1 118 ? 1.963 -3.806 -1.283 1.00 96.00 118 LEU A CA 1
ATOM 912 C C . LEU A 1 118 ? 0.701 -4.468 -1.836 1.00 96.00 118 LEU A C 1
ATOM 914 O O . LEU A 1 118 ? 0.323 -4.235 -2.985 1.00 96.00 118 LEU A O 1
ATOM 918 N N . HIS A 1 119 ? 0.006 -5.240 -1.004 1.00 95.31 119 HIS A N 1
ATOM 919 C CA . HIS A 1 119 ? -1.318 -5.778 -1.321 1.00 95.31 119 HIS A CA 1
ATOM 920 C C . HIS A 1 119 ? -2.396 -4.985 -0.594 1.00 95.31 119 HIS A C 1
ATOM 922 O O . HIS A 1 119 ? -2.297 -4.742 0.606 1.00 95.31 119 HIS A O 1
ATOM 928 N N . LEU A 1 120 ? -3.454 -4.607 -1.305 1.00 94.06 120 LEU A N 1
ATOM 929 C CA . LEU A 1 120 ? -4.611 -3.927 -0.737 1.00 94.06 120 LEU A CA 1
ATOM 930 C C . LEU A 1 120 ? -5.877 -4.734 -1.024 1.00 94.06 120 LEU A C 1
ATOM 932 O O . LEU A 1 120 ? -6.265 -4.890 -2.179 1.00 94.06 120 LEU A O 1
ATOM 936 N N . ALA A 1 121 ? -6.555 -5.200 0.019 1.00 93.00 121 ALA A N 1
ATOM 937 C CA . ALA A 1 121 ? -7.820 -5.919 -0.097 1.00 93.00 121 ALA A CA 1
ATOM 938 C C . ALA A 1 121 ? -8.940 -5.230 0.669 1.00 93.00 121 ALA A C 1
ATOM 940 O O . ALA A 1 121 ? -8.737 -4.628 1.724 1.00 93.00 121 ALA A O 1
ATOM 941 N N . LYS A 1 122 ? -10.162 -5.372 0.161 1.00 91.44 122 LYS A N 1
ATOM 942 C CA . LYS A 1 122 ? -11.363 -5.035 0.919 1.00 91.44 122 LYS A CA 1
ATOM 943 C C . LYS A 1 122 ? -11.703 -6.210 1.834 1.00 91.44 122 LYS A C 1
ATOM 945 O O . LYS A 1 122 ? -11.943 -7.316 1.355 1.00 91.44 122 LYS A O 1
ATOM 950 N N . LYS A 1 123 ? -11.775 -5.966 3.142 1.00 89.25 123 LYS A N 1
ATOM 951 C CA . LYS A 1 123 ? -12.225 -6.963 4.118 1.00 89.25 123 LYS A CA 1
ATOM 952 C C . LYS A 1 123 ? -13.712 -7.235 3.890 1.00 89.25 123 LYS A C 1
ATOM 954 O O . LYS A 1 123 ? -14.528 -6.309 3.884 1.00 89.25 123 LYS A O 1
ATOM 959 N N . GLN A 1 124 ? -14.061 -8.498 3.666 1.00 82.56 124 GLN A N 1
ATOM 960 C CA . GLN A 1 124 ? -15.461 -8.916 3.599 1.00 82.56 124 GLN A CA 1
ATOM 961 C C . GLN A 1 124 ? -16.078 -8.924 5.005 1.00 82.56 124 GLN A C 1
ATOM 963 O O . GLN A 1 124 ? -15.363 -8.984 6.002 1.00 82.56 124 GLN A O 1
ATOM 968 N N . ALA A 1 125 ? -17.408 -8.836 5.088 1.00 71.50 125 ALA A N 1
ATOM 969 C CA . ALA A 1 125 ? -18.123 -8.690 6.360 1.00 71.50 125 ALA A CA 1
ATOM 970 C C . ALA A 1 125 ? -18.021 -9.923 7.279 1.00 71.50 125 ALA A C 1
ATOM 972 O O . ALA A 1 125 ? -18.287 -9.822 8.475 1.00 71.50 125 ALA A O 1
ATOM 973 N N . GLU A 1 126 ? -17.645 -11.083 6.739 1.00 66.88 126 GLU A N 1
ATOM 974 C CA . GLU A 1 126 ? -17.514 -12.313 7.513 1.00 66.88 126 GLU A CA 1
ATOM 975 C C . GLU A 1 126 ? -16.269 -12.301 8.407 1.00 66.88 126 GLU A C 1
ATOM 977 O O . GLU A 1 126 ? -15.182 -11.896 7.995 1.00 66.88 126 GLU A O 1
ATOM 982 N N . ALA A 1 127 ? -16.409 -12.810 9.634 1.00 60.84 127 ALA A N 1
ATOM 983 C CA . ALA A 1 127 ? -15.333 -12.822 10.627 1.00 60.84 127 ALA A CA 1
ATOM 984 C C . ALA A 1 127 ? -14.079 -13.587 10.156 1.00 60.84 127 ALA A C 1
ATOM 986 O O . ALA A 1 127 ? -12.960 -13.220 10.511 1.00 60.84 127 ALA A O 1
ATOM 987 N N . SER A 1 128 ? -14.255 -14.611 9.317 1.00 66.25 128 SER A N 1
ATOM 988 C CA . SER A 1 128 ? -13.167 -15.429 8.768 1.00 66.25 128 SER A CA 1
ATOM 989 C C . SER A 1 128 ? -12.435 -14.778 7.593 1.00 66.25 128 SER A C 1
ATOM 991 O O . SER A 1 128 ? -11.380 -15.270 7.195 1.00 66.25 128 SER A O 1
ATOM 993 N N . ALA A 1 129 ? -12.951 -13.671 7.046 1.00 68.56 129 ALA A N 1
ATOM 994 C CA . ALA A 1 129 ? -12.384 -13.036 5.860 1.00 68.56 129 ALA A CA 1
ATOM 995 C C . ALA A 1 129 ? -10.943 -12.568 6.091 1.00 68.56 129 ALA A C 1
ATOM 997 O O . ALA A 1 129 ? -10.097 -12.756 5.226 1.00 68.56 129 ALA A O 1
ATOM 998 N N . SER A 1 130 ? -10.632 -12.023 7.271 1.00 69.19 130 SER A N 1
ATOM 999 C CA . SER A 1 130 ? -9.253 -11.641 7.595 1.00 69.19 130 SER A CA 1
ATOM 1000 C C . SER A 1 130 ? -8.316 -12.844 7.631 1.00 69.19 130 SER A C 1
ATOM 1002 O O . SER A 1 130 ? -7.235 -12.748 7.081 1.00 69.19 130 SER A O 1
ATOM 1004 N N . ALA A 1 131 ? -8.730 -13.988 8.182 1.00 71.94 131 ALA A N 1
ATOM 1005 C CA . ALA A 1 131 ? -7.867 -15.169 8.264 1.00 71.94 131 ALA A CA 1
ATOM 1006 C C . ALA A 1 131 ? -7.521 -15.748 6.882 1.00 71.94 131 ALA A C 1
ATOM 1008 O O . ALA A 1 131 ? -6.398 -16.190 6.666 1.00 71.94 131 ALA A O 1
ATOM 1009 N N . VAL A 1 132 ? -8.469 -15.715 5.939 1.00 75.38 132 VAL A N 1
ATOM 1010 C CA . VAL A 1 132 ? -8.214 -16.114 4.545 1.00 75.38 132 VAL A CA 1
ATOM 1011 C C . VAL A 1 132 ? -7.309 -15.097 3.849 1.00 75.38 132 VAL A C 1
ATOM 1013 O O . VAL A 1 132 ? -6.432 -15.491 3.083 1.00 75.38 132 VAL A O 1
ATOM 1016 N N . LEU A 1 133 ? -7.500 -13.803 4.133 1.00 75.44 133 LEU A N 1
ATOM 1017 C CA . LEU A 1 133 ? -6.697 -12.740 3.531 1.00 75.44 133 LEU A CA 1
ATOM 1018 C C . LEU A 1 133 ? -5.275 -12.635 4.113 1.00 75.44 133 LEU A C 1
ATOM 1020 O O . LEU A 1 133 ? -4.363 -12.178 3.435 1.00 75.44 133 LEU A O 1
ATOM 1024 N N . ASP A 1 134 ? -5.093 -13.063 5.361 1.00 75.75 134 ASP A N 1
ATOM 1025 C CA . ASP A 1 134 ? -3.827 -13.030 6.096 1.00 75.75 134 ASP A CA 1
ATOM 1026 C C . ASP A 1 134 ? -2.939 -14.261 5.795 1.00 75.75 134 ASP A C 1
ATOM 1028 O O . ASP A 1 134 ? -1.759 -14.245 6.128 1.00 75.75 134 ASP A O 1
ATOM 1032 N N . ALA A 1 135 ? -3.469 -15.324 5.172 1.00 69.00 135 ALA A N 1
ATOM 1033 C CA . ALA A 1 135 ? -2.742 -16.567 4.856 1.00 69.00 135 ALA A CA 1
ATOM 1034 C C . ALA A 1 135 ? -1.843 -16.478 3.598 1.00 69.00 135 ALA A C 1
ATOM 1036 O O . ALA A 1 135 ? -1.569 -17.500 2.966 1.00 69.00 135 ALA A O 1
ATOM 1037 N N . GLN A 1 136 ? -1.460 -15.261 3.208 1.00 56.81 136 GLN A N 1
ATOM 1038 C CA . GLN A 1 136 ? -0.646 -14.946 2.028 1.00 56.81 136 GLN A CA 1
ATOM 1039 C C . GLN A 1 136 ? 0.845 -15.154 2.300 1.00 56.81 136 GLN A C 1
ATOM 1041 O O . GLN A 1 136 ? 1.307 -14.759 3.395 1.00 56.81 136 GLN A O 1
#